Protein AF-A0A7K3GZQ2-F1 (afdb_monomer)

Radius of gyration: 20.1 Å; Cα contacts (8 Å, |Δi|>4): 111; chains: 1; bounding box: 37×35×54 Å

Structu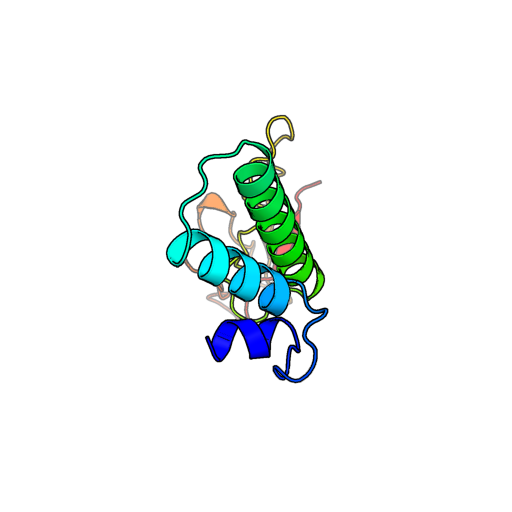re (mmCIF, N/CA/C/O backbone):
data_AF-A0A7K3GZQ2-F1
#
_entry.id   AF-A0A7K3GZQ2-F1
#
loop_
_atom_site.group_PDB
_atom_site.id
_atom_site.type_symbol
_atom_site.label_atom_id
_atom_site.label_alt_id
_atom_site.label_comp_id
_atom_site.label_asym_id
_atom_site.label_entity_id
_atom_site.label_seq_id
_atom_site.pdbx_PDB_ins_code
_atom_site.Cartn_x
_atom_site.Cartn_y
_atom_site.Cartn_z
_atom_site.occupancy
_atom_site.B_iso_or_equiv
_atom_site.auth_seq_id
_atom_site.auth_comp_id
_atom_site.auth_asy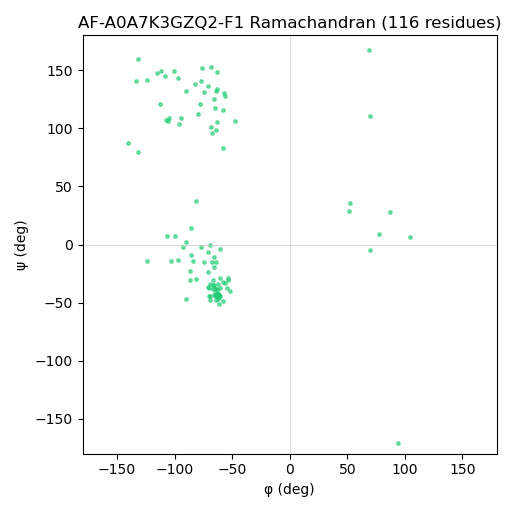m_id
_atom_site.auth_atom_id
_atom_site.pdbx_PDB_model_num
ATOM 1 N N . MET A 1 1 ? 4.850 -12.163 -5.981 1.00 55.75 1 MET A N 1
ATOM 2 C CA . MET A 1 1 ? 3.975 -11.923 -7.152 1.00 55.75 1 MET A CA 1
ATOM 3 C C . MET A 1 1 ? 2.493 -11.951 -6.809 1.00 55.75 1 MET A C 1
ATOM 5 O O . MET A 1 1 ? 1.852 -10.934 -7.008 1.00 55.75 1 MET A O 1
ATOM 9 N N . ALA A 1 2 ? 1.951 -13.044 -6.252 1.00 58.69 2 ALA A N 1
ATOM 10 C CA . ALA A 1 2 ? 0.513 -13.149 -5.946 1.00 58.69 2 ALA A CA 1
ATOM 11 C C . ALA A 1 2 ? -0.028 -12.030 -5.027 1.00 58.69 2 ALA A C 1
ATOM 13 O O . ALA A 1 2 ? -1.155 -11.581 -5.189 1.00 58.69 2 ALA A O 1
ATOM 14 N N . TYR A 1 3 ? 0.806 -11.544 -4.105 1.00 59.59 3 TYR A N 1
ATOM 15 C CA . TYR A 1 3 ? 0.440 -10.512 -3.136 1.00 59.59 3 TYR A CA 1
ATOM 16 C C . TYR A 1 3 ? 0.214 -9.115 -3.753 1.00 59.59 3 TYR A C 1
ATOM 18 O O . TYR A 1 3 ? -0.813 -8.499 -3.496 1.00 59.59 3 TYR A O 1
ATOM 26 N N . TYR A 1 4 ? 1.123 -8.634 -4.612 1.00 61.66 4 TYR A N 1
ATOM 27 C CA . TYR A 1 4 ? 0.979 -7.319 -5.263 1.00 61.66 4 TYR A CA 1
ATOM 28 C C . TYR A 1 4 ? -0.198 -7.274 -6.239 1.00 61.66 4 TYR A C 1
ATOM 30 O O . TYR A 1 4 ? -0.880 -6.261 -6.332 1.00 61.66 4 TYR A O 1
ATOM 38 N N . ARG A 1 5 ? -0.463 -8.394 -6.917 1.00 69.00 5 ARG A N 1
ATOM 39 C CA . ARG A 1 5 ? -1.629 -8.561 -7.787 1.00 69.00 5 ARG A CA 1
ATOM 40 C C . ARG A 1 5 ? -2.944 -8.423 -7.022 1.00 69.00 5 ARG A C 1
ATOM 42 O O . ARG A 1 5 ? -3.772 -7.590 -7.367 1.00 69.00 5 ARG A O 1
ATOM 49 N N . ALA A 1 6 ? -3.085 -9.153 -5.915 1.00 64.38 6 ALA A N 1
ATOM 50 C CA . ALA A 1 6 ? -4.266 -9.065 -5.058 1.00 64.38 6 ALA A CA 1
ATOM 51 C C . ALA A 1 6 ? -4.482 -7.657 -4.471 1.00 64.38 6 ALA A C 1
ATOM 53 O O . ALA A 1 6 ? -5.620 -7.211 -4.371 1.00 64.38 6 ALA A O 1
ATOM 54 N N . LEU A 1 7 ? -3.401 -6.953 -4.115 1.00 65.38 7 LEU A N 1
ATOM 55 C CA . LEU A 1 7 ? -3.463 -5.592 -3.571 1.00 65.38 7 LEU A CA 1
ATOM 56 C C . LEU A 1 7 ? -3.899 -4.549 -4.612 1.00 65.38 7 LEU A C 1
ATOM 58 O O . LEU A 1 7 ? -4.571 -3.585 -4.271 1.00 65.38 7 LEU A O 1
ATOM 62 N N . LEU A 1 8 ? -3.515 -4.738 -5.873 1.00 68.81 8 LEU A N 1
ATOM 63 C CA . LEU A 1 8 ? -3.852 -3.830 -6.970 1.00 68.81 8 LEU A CA 1
ATOM 64 C C . LEU A 1 8 ? -5.166 -4.191 -7.675 1.00 68.81 8 LEU A C 1
ATOM 66 O O . LEU A 1 8 ? -5.524 -3.527 -8.645 1.00 68.81 8 LEU A O 1
ATOM 70 N N . VAL A 1 9 ? -5.871 -5.231 -7.211 1.00 69.06 9 VAL A N 1
ATOM 71 C CA . VAL A 1 9 ? -7.014 -5.836 -7.924 1.00 69.06 9 VAL A CA 1
ATOM 72 C C . VAL A 1 9 ? -6.621 -6.190 -9.369 1.00 69.06 9 VAL A C 1
ATOM 74 O O . VAL A 1 9 ? -7.396 -6.068 -10.309 1.00 69.06 9 VAL A O 1
ATOM 77 N N . ASP A 1 10 ? -5.372 -6.616 -9.542 1.00 72.75 10 ASP A N 1
ATOM 78 C CA . ASP A 1 10 ? -4.825 -7.095 -10.802 1.00 72.75 10 ASP A CA 1
ATOM 79 C C . ASP A 1 10 ? -4.926 -8.622 -10.793 1.00 72.75 10 ASP A C 1
ATOM 81 O O . ASP A 1 10 ? -4.173 -9.316 -10.105 1.00 72.75 10 ASP A O 1
ATOM 85 N N . ASP A 1 11 ? -5.893 -9.160 -11.529 1.00 73.06 11 ASP A N 1
ATOM 86 C CA . ASP A 1 11 ? -6.095 -10.603 -11.674 1.00 73.06 11 ASP A CA 1
ATOM 87 C C . ASP A 1 11 ? -5.082 -11.258 -12.636 1.00 73.06 11 ASP A C 1
ATOM 89 O O . ASP A 1 11 ? -5.044 -12.484 -12.771 1.00 73.06 11 ASP A O 1
ATOM 93 N N . GLY A 1 12 ? -4.192 -10.463 -13.238 1.00 71.69 12 GLY A N 1
ATOM 94 C CA . GLY A 1 12 ? -3.177 -10.896 -14.188 1.00 71.69 12 GLY A CA 1
ATOM 95 C C . GLY A 1 12 ? -3.708 -11.159 -15.594 1.00 71.69 12 GLY A C 1
ATOM 96 O O . GLY A 1 12 ? -2.959 -11.718 -16.394 1.00 71.69 12 GLY A O 1
ATOM 97 N N . SER A 1 13 ? -4.962 -10.800 -15.885 1.00 76.06 13 SER A N 1
ATOM 98 C CA . SER A 1 13 ? -5.566 -10.919 -17.221 1.00 76.06 13 SER A CA 1
ATOM 99 C C . SER A 1 13 ? -5.298 -9.703 -18.101 1.00 76.06 13 SER A C 1
ATOM 101 O O . SER A 1 13 ? -5.425 -9.792 -19.321 1.00 76.06 13 SER A O 1
ATOM 103 N N . ASP A 1 14 ? -5.014 -8.558 -17.478 1.00 78.75 14 ASP A N 1
ATOM 104 C CA . ASP A 1 14 ? -4.916 -7.266 -18.145 1.00 78.75 14 ASP A CA 1
ATOM 105 C C . ASP A 1 14 ? -3.455 -6.801 -18.230 1.00 78.75 14 ASP A C 1
ATOM 107 O O . ASP A 1 14 ? -2.851 -6.354 -17.257 1.00 78.75 14 ASP A O 1
ATOM 111 N N . ASP A 1 15 ? -2.882 -6.861 -19.432 1.00 79.50 15 ASP A N 1
ATOM 112 C CA . ASP A 1 15 ? -1.511 -6.406 -19.694 1.00 79.50 15 ASP A CA 1
ATOM 113 C C . ASP A 1 15 ? -1.363 -4.873 -19.642 1.00 79.50 15 ASP A C 1
ATOM 115 O O . ASP A 1 15 ? -0.257 -4.331 -19.736 1.00 79.50 15 ASP A O 1
ATOM 119 N N . SER A 1 16 ? -2.473 -4.142 -19.510 1.00 78.56 16 SER A N 1
ATOM 120 C CA . SER A 1 16 ? -2.475 -2.689 -19.388 1.00 78.56 16 SER A CA 1
ATOM 121 C C . SER A 1 16 ? -2.285 -2.199 -17.952 1.00 78.56 16 SER A C 1
ATOM 123 O O . SER A 1 16 ? -2.038 -1.000 -17.764 1.00 78.56 16 SER A O 1
ATOM 125 N N . THR A 1 17 ? -2.322 -3.093 -16.952 1.00 79.00 17 THR A N 1
ATOM 126 C CA . THR A 1 17 ? -2.092 -2.695 -15.561 1.00 79.00 17 THR A CA 1
ATOM 127 C C . THR A 1 17 ? -0.668 -2.157 -15.368 1.00 79.00 17 THR A C 1
ATOM 129 O O . THR A 1 17 ? 0.285 -2.604 -16.021 1.00 79.00 17 THR A O 1
ATOM 132 N N . PRO A 1 18 ? -0.472 -1.200 -14.441 1.00 78.00 18 PRO A N 1
ATOM 133 C CA . PRO A 1 18 ? 0.857 -0.683 -14.123 1.00 78.00 18 PRO A CA 1
ATOM 134 C C . PRO A 1 18 ? 1.854 -1.784 -13.728 1.00 78.00 18 PRO A C 1
ATOM 136 O O . PRO A 1 18 ? 3.019 -1.731 -14.119 1.00 78.00 18 PRO A O 1
ATOM 139 N N . LEU A 1 19 ? 1.393 -2.811 -13.000 1.00 80.12 19 LEU A N 1
ATOM 140 C CA . LEU A 1 19 ? 2.231 -3.930 -12.567 1.00 80.12 19 LEU A CA 1
ATOM 141 C C . LEU A 1 19 ? 2.638 -4.830 -13.742 1.00 80.12 19 LEU A C 1
ATOM 143 O O . LEU A 1 19 ? 3.812 -5.189 -13.841 1.00 80.12 19 LEU A O 1
ATOM 147 N N . ALA A 1 20 ? 1.711 -5.162 -14.648 1.00 82.06 20 ALA A N 1
ATOM 148 C CA . ALA A 1 20 ? 2.012 -5.959 -15.836 1.00 82.06 20 ALA A CA 1
ATOM 149 C C . ALA A 1 20 ? 3.026 -5.253 -16.750 1.00 82.06 20 ALA A C 1
ATOM 151 O O . ALA A 1 20 ? 4.014 -5.859 -17.175 1.00 82.06 20 ALA A O 1
ATOM 152 N N . ARG A 1 21 ? 2.854 -3.943 -16.965 1.00 82.06 21 ARG A N 1
ATOM 153 C CA . ARG A 1 21 ? 3.793 -3.127 -17.750 1.00 82.06 21 ARG A CA 1
ATOM 154 C C . ARG A 1 21 ? 5.177 -3.040 -17.114 1.00 82.06 21 ARG A C 1
ATOM 156 O O . ARG A 1 21 ? 6.171 -3.198 -17.820 1.00 82.06 21 ARG A O 1
ATOM 163 N N . LEU A 1 22 ? 5.255 -2.842 -15.796 1.00 83.31 22 LEU A N 1
ATOM 164 C CA . LEU A 1 22 ? 6.528 -2.835 -15.069 1.00 83.31 22 LEU A CA 1
ATOM 165 C C . LEU A 1 22 ? 7.254 -4.182 -15.198 1.00 83.31 22 LEU A C 1
ATOM 167 O O . LEU A 1 22 ? 8.454 -4.215 -15.459 1.00 83.31 22 LEU A O 1
ATOM 171 N N . MET A 1 23 ? 6.530 -5.294 -15.053 1.00 84.44 23 MET A N 1
ATOM 172 C CA . MET A 1 23 ? 7.100 -6.634 -15.209 1.00 84.44 23 MET A CA 1
ATOM 173 C C . MET A 1 23 ? 7.640 -6.874 -16.621 1.00 84.44 23 MET A C 1
ATOM 175 O O . MET A 1 23 ? 8.734 -7.418 -16.767 1.00 84.44 23 MET A O 1
ATOM 179 N N . ALA A 1 24 ? 6.892 -6.466 -17.647 1.00 83.00 24 ALA A N 1
ATOM 180 C CA . ALA A 1 24 ? 7.314 -6.595 -19.037 1.00 83.00 24 ALA A CA 1
ATOM 181 C C . ALA A 1 24 ? 8.569 -5.755 -19.329 1.00 83.00 24 ALA A C 1
ATOM 183 O O . ALA A 1 24 ? 9.522 -6.265 -19.918 1.00 83.00 24 ALA A O 1
ATOM 184 N N . ALA A 1 25 ? 8.607 -4.506 -18.854 1.00 80.50 25 ALA A N 1
ATOM 185 C CA . ALA A 1 25 ? 9.764 -3.624 -19.003 1.00 80.50 25 ALA A CA 1
ATOM 186 C C . ALA A 1 25 ? 11.009 -4.171 -18.281 1.00 80.50 25 ALA A C 1
ATOM 188 O O . ALA A 1 25 ? 12.095 -4.195 -18.855 1.00 80.50 25 ALA A O 1
ATOM 189 N N . ALA A 1 26 ? 10.853 -4.687 -17.057 1.00 80.31 26 ALA A N 1
ATOM 190 C CA . ALA A 1 26 ? 11.951 -5.299 -16.312 1.00 80.31 26 ALA A CA 1
ATOM 191 C C . ALA A 1 26 ? 12.476 -6.573 -16.996 1.00 80.31 26 ALA A C 1
ATOM 193 O O . ALA A 1 26 ? 13.684 -6.770 -17.098 1.00 80.31 26 ALA A O 1
ATOM 194 N N . ALA A 1 27 ? 11.588 -7.429 -17.511 1.00 82.81 27 ALA A N 1
ATOM 195 C CA . ALA A 1 27 ? 11.988 -8.629 -18.246 1.00 82.81 27 ALA A CA 1
ATOM 196 C C . ALA A 1 27 ? 12.738 -8.291 -19.547 1.00 82.81 27 ALA A C 1
ATOM 198 O O . ALA A 1 27 ? 13.716 -8.964 -19.887 1.00 82.81 27 ALA A O 1
ATOM 199 N N . ALA A 1 28 ? 12.313 -7.235 -20.248 1.00 82.06 28 ALA A N 1
ATOM 200 C CA . ALA A 1 28 ? 12.996 -6.730 -21.434 1.00 82.06 28 ALA A CA 1
ATOM 201 C C . ALA A 1 28 ? 14.402 -6.206 -21.097 1.00 82.06 28 ALA A C 1
ATOM 203 O O . ALA A 1 28 ? 15.364 -6.630 -21.732 1.00 82.06 28 ALA A O 1
ATOM 204 N N . ALA A 1 29 ? 14.536 -5.392 -20.045 1.00 77.88 29 ALA A N 1
ATOM 205 C CA . ALA A 1 29 ? 15.822 -4.855 -19.592 1.00 77.88 29 ALA A CA 1
ATOM 206 C C . ALA A 1 29 ? 16.810 -5.949 -19.141 1.00 77.88 29 ALA A C 1
ATOM 208 O O . ALA A 1 29 ? 18.011 -5.834 -19.358 1.00 77.88 29 ALA A O 1
ATOM 209 N N . VAL A 1 30 ? 16.321 -7.045 -18.548 1.00 79.19 30 VAL A N 1
ATOM 210 C CA . VAL A 1 30 ? 17.160 -8.202 -18.175 1.00 79.19 30 VAL A CA 1
ATOM 211 C C . VAL A 1 30 ? 17.622 -8.989 -19.407 1.00 79.19 30 VAL A C 1
ATOM 213 O O . VAL A 1 30 ? 18.735 -9.511 -19.429 1.00 79.19 30 VAL A O 1
ATOM 216 N N . SER A 1 31 ? 16.766 -9.099 -20.425 1.00 74.88 31 SER A N 1
ATOM 217 C CA . SER A 1 31 ? 17.036 -9.898 -21.630 1.00 74.88 31 SER A CA 1
ATOM 218 C C . SER A 1 31 ? 17.921 -9.165 -22.641 1.00 74.88 31 SER A C 1
ATOM 220 O O . SER A 1 31 ? 18.674 -9.800 -23.378 1.00 74.88 31 SER A O 1
ATOM 222 N N . ALA A 1 32 ? 17.832 -7.839 -22.671 1.00 71.56 32 ALA A N 1
ATOM 223 C CA . ALA A 1 32 ? 18.651 -6.955 -23.481 1.00 71.56 32 ALA A CA 1
ATOM 224 C C . ALA A 1 32 ? 18.982 -5.715 -22.634 1.00 71.56 32 ALA A C 1
ATOM 226 O O . ALA A 1 32 ? 18.221 -4.747 -22.663 1.00 71.56 32 ALA A O 1
ATOM 227 N N . PRO A 1 33 ? 20.069 -5.756 -21.841 1.00 64.44 33 PRO A N 1
ATOM 228 C CA . PRO A 1 33 ? 20.480 -4.621 -21.028 1.00 64.44 33 PRO A CA 1
ATOM 229 C C . PRO A 1 33 ? 20.940 -3.493 -21.949 1.00 64.44 33 PRO A C 1
ATOM 231 O O . PRO A 1 33 ? 22.067 -3.481 -22.442 1.00 64.44 33 PRO A O 1
ATOM 234 N N . ASP A 1 34 ? 20.021 -2.578 -22.218 1.00 63.72 34 ASP A N 1
ATOM 235 C CA . ASP A 1 34 ? 20.262 -1.332 -22.924 1.00 63.72 34 ASP A CA 1
ATOM 236 C C . ASP A 1 34 ? 20.259 -0.215 -21.873 1.00 63.72 34 ASP A C 1
ATOM 238 O O . ASP A 1 34 ? 19.225 0.099 -21.283 1.00 63.72 34 ASP A O 1
ATOM 242 N N . GLU A 1 35 ? 21.434 0.352 -21.589 1.00 64.44 35 GLU A N 1
ATOM 243 C CA . GLU A 1 35 ? 21.614 1.457 -20.630 1.00 64.44 35 GLU A CA 1
ATOM 244 C C . GLU A 1 35 ? 21.267 2.818 -21.258 1.00 64.44 35 GLU A C 1
ATOM 246 O O . GLU A 1 35 ? 21.927 3.836 -21.042 1.00 64.44 35 GLU A O 1
ATOM 251 N N . SER A 1 36 ? 20.236 2.838 -22.096 1.00 66.94 36 SER A N 1
ATOM 252 C CA . SER A 1 36 ? 19.652 4.063 -22.619 1.00 66.94 36 SER A CA 1
ATOM 253 C C . SER A 1 36 ? 18.889 4.793 -21.514 1.00 66.94 36 SER A C 1
ATOM 255 O O . SER A 1 36 ? 18.093 4.204 -20.780 1.00 66.94 36 SER A O 1
ATOM 257 N N . ALA A 1 37 ? 19.077 6.114 -21.450 1.00 67.19 37 ALA A N 1
ATOM 258 C CA . ALA A 1 37 ? 18.340 6.988 -20.536 1.00 67.19 37 ALA A CA 1
ATOM 259 C C . ALA A 1 37 ? 16.811 6.825 -20.672 1.00 67.19 37 ALA A C 1
ATOM 261 O O . ALA A 1 37 ? 16.088 6.938 -19.685 1.00 67.19 37 ALA A O 1
ATOM 262 N N . ASP A 1 38 ? 16.321 6.483 -21.869 1.00 75.19 38 ASP A N 1
ATOM 263 C CA . ASP A 1 38 ? 14.901 6.224 -22.131 1.00 75.19 38 ASP A CA 1
ATOM 264 C C . ASP A 1 38 ? 14.379 4.980 -21.393 1.00 75.19 38 ASP A C 1
ATOM 266 O O . ASP A 1 38 ? 13.254 4.987 -20.885 1.00 75.19 38 ASP A O 1
ATOM 270 N N . THR A 1 39 ? 15.190 3.923 -21.280 1.00 77.00 39 THR A N 1
ATOM 271 C CA . THR A 1 39 ? 14.824 2.687 -20.569 1.00 77.00 39 THR A CA 1
ATOM 272 C C . THR A 1 39 ? 14.739 2.933 -19.064 1.00 77.00 39 THR A C 1
ATOM 274 O O . THR A 1 39 ? 13.762 2.540 -18.421 1.00 77.00 39 THR A O 1
ATOM 277 N N . GLU A 1 40 ? 15.719 3.646 -18.505 1.00 78.44 40 GLU A N 1
ATOM 278 C CA . GLU A 1 40 ? 15.733 4.029 -17.090 1.00 78.44 40 GLU A CA 1
ATOM 279 C C . GLU A 1 40 ? 14.542 4.934 -16.741 1.00 78.44 40 GLU A C 1
ATOM 281 O O . GLU A 1 40 ? 13.813 4.677 -15.781 1.00 78.44 40 GLU A O 1
ATOM 286 N N . GLN A 1 41 ? 14.279 5.954 -17.562 1.00 80.19 41 GLN A N 1
ATOM 287 C CA . GLN A 1 41 ? 13.175 6.888 -17.348 1.00 80.19 41 GLN A CA 1
ATOM 288 C C . GLN A 1 41 ? 11.805 6.205 -17.480 1.00 80.19 41 GLN A C 1
ATOM 290 O O . GLN A 1 41 ? 10.886 6.502 -16.713 1.00 80.19 41 GLN A O 1
ATOM 295 N N . THR A 1 42 ? 11.684 5.230 -18.386 1.00 79.50 42 THR A N 1
ATOM 296 C CA . THR A 1 42 ? 10.483 4.393 -18.528 1.00 79.50 42 THR A CA 1
ATOM 297 C C . THR A 1 42 ? 10.259 3.515 -17.297 1.00 79.50 42 THR A C 1
ATOM 299 O O . THR A 1 42 ? 9.136 3.431 -16.797 1.00 79.50 42 THR A O 1
ATOM 302 N N . LEU A 1 43 ? 11.312 2.889 -16.762 1.00 79.88 43 LEU A N 1
ATOM 303 C CA . LEU A 1 43 ? 11.221 2.085 -15.540 1.00 79.88 43 LEU A CA 1
ATOM 304 C C . LEU A 1 43 ? 10.830 2.934 -14.327 1.00 79.88 43 LEU A C 1
ATOM 306 O O . LEU A 1 43 ? 9.955 2.527 -13.563 1.00 79.88 43 LEU A O 1
ATOM 310 N N . LEU A 1 44 ? 11.418 4.124 -14.174 1.00 83.12 44 LEU A N 1
ATOM 311 C CA . LEU A 1 44 ? 11.067 5.061 -13.103 1.00 83.12 44 LEU A CA 1
ATOM 312 C C . LEU A 1 44 ? 9.599 5.501 -13.187 1.00 83.12 44 LEU A C 1
ATOM 314 O O . LEU A 1 44 ? 8.895 5.465 -12.179 1.00 83.12 44 LEU A O 1
ATOM 318 N N . ALA A 1 45 ? 9.109 5.840 -14.382 1.00 81.25 45 ALA A N 1
ATOM 319 C CA . ALA A 1 45 ? 7.708 6.214 -14.582 1.00 81.25 45 ALA A CA 1
ATOM 320 C C . ALA A 1 45 ? 6.738 5.059 -14.266 1.00 81.25 45 ALA A C 1
ATOM 322 O O . ALA A 1 45 ? 5.675 5.273 -13.683 1.00 81.25 45 ALA A O 1
ATOM 323 N N . LEU A 1 46 ? 7.102 3.820 -14.616 1.00 80.88 46 LEU A N 1
ATOM 324 C CA . LEU A 1 46 ? 6.293 2.636 -14.308 1.00 80.88 46 LEU A CA 1
ATOM 325 C C . LEU A 1 46 ? 6.291 2.309 -12.810 1.00 80.88 46 LEU A C 1
ATOM 327 O O . LEU A 1 46 ? 5.249 1.932 -12.272 1.00 80.88 46 LEU A O 1
ATOM 331 N N . LEU A 1 47 ? 7.422 2.489 -12.123 1.00 85.19 47 LEU A N 1
ATOM 332 C CA . LEU A 1 47 ? 7.504 2.359 -10.667 1.00 85.19 47 LEU A CA 1
ATOM 333 C C . LEU A 1 47 ? 6.616 3.388 -9.962 1.00 85.19 47 LEU A C 1
ATOM 335 O O . LEU A 1 47 ? 5.885 3.017 -9.045 1.00 85.19 47 LEU A O 1
ATOM 339 N N . ASP A 1 48 ? 6.627 4.643 -10.412 1.00 84.12 48 ASP A N 1
ATOM 340 C CA . ASP A 1 48 ? 5.801 5.713 -9.842 1.00 84.12 48 ASP A CA 1
ATOM 341 C C . ASP A 1 48 ? 4.297 5.477 -10.078 1.00 84.12 48 ASP A C 1
ATOM 343 O O . ASP A 1 48 ? 3.468 5.652 -9.180 1.00 84.12 48 ASP A O 1
ATOM 347 N N . ALA A 1 49 ? 3.932 4.961 -11.256 1.00 78.12 49 ALA A N 1
ATOM 348 C CA . ALA A 1 49 ? 2.559 4.562 -11.557 1.00 78.12 49 ALA A CA 1
ATOM 349 C C . ALA A 1 49 ? 2.076 3.408 -10.659 1.00 78.12 49 ALA A C 1
ATOM 351 O O . ALA A 1 49 ? 0.955 3.452 -10.146 1.00 78.12 49 ALA A O 1
ATOM 352 N N . VAL A 1 50 ? 2.916 2.390 -10.428 1.00 79.88 50 VAL A N 1
ATOM 353 C CA . VAL A 1 50 ? 2.604 1.303 -9.485 1.00 79.88 50 VAL A CA 1
ATOM 354 C C . VAL A 1 50 ? 2.488 1.850 -8.063 1.00 79.88 50 VAL A C 1
ATOM 356 O O . VAL A 1 50 ? 1.531 1.525 -7.365 1.00 79.88 50 VAL A O 1
ATOM 359 N N . HIS A 1 51 ? 3.411 2.716 -7.646 1.00 78.25 51 HIS A N 1
ATOM 360 C CA . HIS A 1 51 ? 3.405 3.348 -6.328 1.00 78.25 51 HIS A CA 1
ATOM 361 C C . HIS A 1 51 ? 2.111 4.139 -6.085 1.00 78.25 51 HIS A C 1
ATOM 363 O O . HIS A 1 51 ? 1.432 3.934 -5.078 1.00 78.25 51 HIS A O 1
ATOM 369 N N . THR A 1 52 ? 1.713 4.971 -7.047 1.00 75.94 52 THR A N 1
ATOM 370 C CA . THR A 1 52 ? 0.474 5.760 -7.005 1.00 75.94 52 THR A CA 1
ATOM 371 C C . THR A 1 52 ?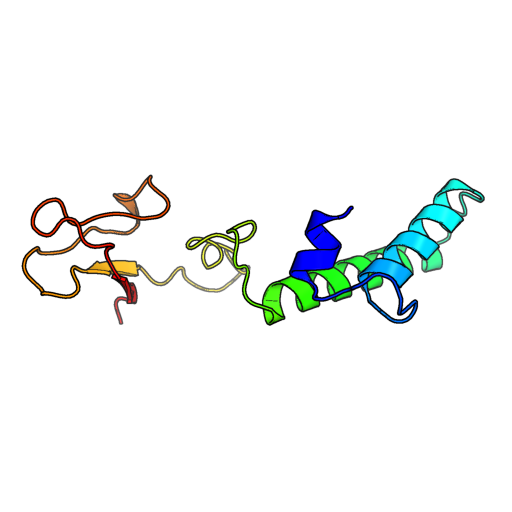 -0.765 4.866 -6.957 1.00 75.94 52 THR A C 1
ATOM 373 O O . THR A 1 52 ? -1.686 5.123 -6.181 1.00 75.94 52 THR A O 1
ATOM 376 N N . ALA A 1 53 ? -0.786 3.779 -7.736 1.00 73.81 53 ALA A N 1
ATOM 377 C CA . ALA A 1 53 ? -1.895 2.830 -7.726 1.00 73.81 53 ALA A CA 1
ATOM 378 C C . ALA A 1 53 ? -2.049 2.155 -6.352 1.00 73.81 53 ALA A C 1
ATOM 380 O O . ALA A 1 53 ? -3.162 2.104 -5.824 1.00 73.81 53 ALA A O 1
ATOM 381 N N . VAL A 1 54 ? -0.941 1.729 -5.730 1.00 71.75 54 VAL A N 1
ATOM 382 C CA . VAL A 1 54 ? -0.954 1.167 -4.369 1.00 71.75 54 VAL A CA 1
ATOM 383 C C . VAL A 1 54 ? -1.444 2.198 -3.348 1.00 71.75 54 VAL A C 1
ATOM 385 O O . VAL A 1 54 ? -2.268 1.858 -2.501 1.00 71.75 54 VAL A O 1
ATOM 388 N N . GLN A 1 55 ? -0.996 3.456 -3.433 1.00 68.44 55 GLN A N 1
ATOM 389 C CA . GLN A 1 55 ? -1.481 4.515 -2.540 1.00 68.44 55 GLN A CA 1
ATOM 390 C C . GLN A 1 55 ? -2.992 4.753 -2.687 1.00 68.44 55 GLN A C 1
ATOM 392 O O . GLN A 1 55 ? -3.699 4.868 -1.687 1.00 68.44 55 GLN A O 1
ATOM 397 N N . SER A 1 56 ? -3.497 4.803 -3.925 1.00 64.88 56 SER A N 1
ATOM 398 C CA . SER A 1 56 ? -4.907 5.102 -4.216 1.00 64.88 56 SER A CA 1
ATOM 399 C C . SER A 1 56 ? -5.884 4.028 -3.727 1.00 64.88 56 SER A C 1
ATOM 401 O O . SER A 1 56 ? -7.015 4.346 -3.365 1.00 64.88 56 SER A O 1
ATOM 403 N N . GLN A 1 57 ? -5.442 2.767 -3.685 1.00 62.53 57 GLN A N 1
ATOM 404 C CA . GLN A 1 57 ? -6.250 1.633 -3.229 1.00 62.53 57 GLN A CA 1
ATOM 405 C C . GLN A 1 57 ? -6.428 1.611 -1.705 1.00 62.53 57 GLN A C 1
ATOM 407 O O . GLN A 1 57 ? -7.328 0.936 -1.211 1.00 62.53 57 GLN A O 1
ATOM 412 N N . GLY A 1 58 ? -5.620 2.373 -0.958 1.00 54.44 58 GLY A N 1
ATOM 413 C CA . GLY A 1 58 ? -5.597 2.301 0.496 1.00 54.44 58 GLY A CA 1
ATOM 414 C C . GLY A 1 58 ? -4.992 0.972 0.936 1.00 54.44 58 GLY A C 1
ATOM 415 O O . GLY A 1 58 ? -5.545 -0.108 0.746 1.00 54.44 58 GLY A O 1
ATOM 416 N N . ASP A 1 59 ? -3.807 1.036 1.518 1.00 57.41 59 ASP A N 1
ATOM 417 C CA . ASP A 1 59 ? -3.067 -0.159 1.879 1.00 57.41 59 ASP A CA 1
ATOM 418 C C . ASP A 1 59 ? -3.749 -0.935 3.022 1.00 57.41 59 ASP A C 1
ATOM 420 O O . ASP A 1 59 ? -3.629 -0.602 4.202 1.00 57.41 59 ASP A O 1
ATOM 424 N N . ALA A 1 60 ? -4.450 -2.009 2.657 1.00 49.91 60 ALA A N 1
ATOM 425 C CA . ALA A 1 60 ? -5.138 -2.902 3.584 1.00 49.91 60 ALA A CA 1
ATOM 426 C C . ALA A 1 60 ? -4.192 -3.694 4.520 1.00 49.91 60 ALA A C 1
ATOM 428 O O . ALA A 1 60 ? -4.668 -4.342 5.457 1.00 49.91 60 ALA A O 1
ATOM 429 N N . GLN A 1 61 ? -2.873 -3.686 4.283 1.00 49.84 61 GLN A N 1
ATOM 430 C CA . GLN A 1 61 ? -1.880 -4.529 4.970 1.00 49.84 61 GLN A CA 1
ATOM 431 C C . GLN A 1 61 ? -0.739 -3.753 5.655 1.00 49.84 61 GLN A C 1
ATOM 433 O O . GLN A 1 61 ? -0.058 -4.318 6.509 1.00 49.84 61 GLN A O 1
ATOM 438 N N . GLY A 1 62 ? -0.551 -2.467 5.371 1.00 50.00 62 GLY A N 1
ATOM 439 C CA . GLY A 1 62 ? 0.362 -1.592 6.103 1.00 50.00 62 GLY A CA 1
ATOM 440 C C . GLY A 1 62 ? 1.832 -1.571 5.641 1.00 50.00 62 GLY A C 1
ATOM 441 O O . GLY A 1 62 ? 2.695 -1.259 6.455 1.00 50.00 62 GLY A O 1
ATOM 442 N N . ILE A 1 63 ? 2.129 -1.842 4.367 1.00 52.88 63 ILE A N 1
ATOM 443 C CA . ILE A 1 63 ? 3.385 -1.452 3.686 1.00 52.88 63 ILE A CA 1
ATOM 444 C C . ILE A 1 63 ? 3.681 0.050 3.860 1.00 52.88 63 ILE A C 1
ATOM 446 O O . ILE A 1 63 ? 4.819 0.440 4.102 1.00 52.88 63 ILE A O 1
ATOM 450 N N . TYR A 1 64 ? 2.646 0.879 3.774 1.00 51.69 64 TYR A N 1
ATOM 451 C CA . TYR A 1 64 ? 2.647 2.288 4.163 1.00 51.69 64 TYR A CA 1
ATOM 452 C C . TYR A 1 64 ? 2.318 2.436 5.654 1.00 51.69 64 TYR A C 1
ATOM 454 O O . TYR A 1 64 ? 2.838 3.308 6.343 1.00 51.69 64 TYR A O 1
ATOM 462 N N . GLY A 1 65 ? 1.521 1.515 6.189 1.00 42.47 65 GLY A N 1
ATOM 463 C CA . GLY A 1 65 ? 1.213 1.423 7.610 1.00 42.47 65 GLY A CA 1
ATOM 464 C C . GLY A 1 65 ? 0.356 2.592 8.107 1.00 42.47 65 GLY A C 1
ATOM 465 O O . GLY A 1 65 ? 0.249 3.631 7.455 1.00 42.47 65 GLY A O 1
ATOM 466 N N . PRO A 1 66 ? -0.211 2.492 9.318 1.00 48.88 66 PRO A N 1
ATOM 467 C CA . PRO A 1 66 ? -0.873 3.624 9.982 1.00 48.88 66 PRO A CA 1
ATOM 468 C C . PRO A 1 66 ? 0.076 4.818 10.230 1.00 48.88 66 PRO A C 1
ATOM 470 O O . PRO A 1 66 ? -0.352 5.879 10.678 1.00 48.88 66 PRO A O 1
ATOM 473 N N . PHE A 1 67 ? 1.361 4.650 9.905 1.00 45.44 67 PHE A N 1
ATOM 474 C CA . PHE A 1 67 ? 2.429 5.628 10.011 1.00 45.44 67 PHE A CA 1
ATOM 475 C C . PHE A 1 67 ? 2.894 6.194 8.659 1.00 45.44 67 PHE A C 1
A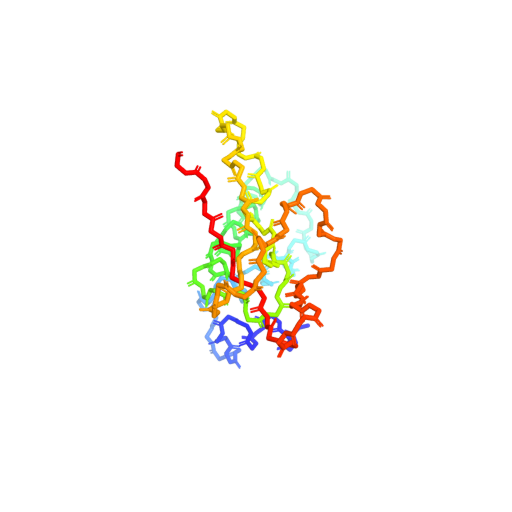TOM 477 O O . PHE A 1 67 ? 3.869 6.928 8.652 1.00 45.44 67 PHE A O 1
ATOM 484 N N . ALA A 1 68 ? 2.251 5.922 7.517 1.00 47.28 68 ALA A N 1
ATOM 485 C CA . ALA A 1 68 ? 2.713 6.459 6.221 1.00 47.28 68 ALA A CA 1
ATOM 486 C C . ALA A 1 68 ? 2.580 7.972 6.069 1.00 47.28 68 ALA A C 1
ATOM 488 O O . ALA A 1 68 ? 3.218 8.572 5.208 1.00 47.28 68 ALA A O 1
ATOM 489 N N . HIS A 1 69 ? 1.812 8.616 6.943 1.00 48.34 69 HIS A N 1
ATOM 490 C CA . HIS A 1 69 ? 1.874 10.066 7.094 1.00 48.34 69 HIS A CA 1
ATOM 491 C C . HIS A 1 69 ? 3.197 10.545 7.732 1.00 48.34 69 HIS A C 1
ATOM 493 O O . HIS A 1 69 ? 3.384 11.745 7.877 1.00 48.34 69 HIS A O 1
ATOM 499 N N . ARG A 1 70 ? 4.119 9.632 8.086 1.00 46.75 70 ARG A N 1
ATOM 500 C CA . ARG A 1 70 ? 5.534 9.898 8.407 1.00 46.75 70 ARG A CA 1
ATOM 501 C C . ARG A 1 70 ? 6.432 9.925 7.170 1.00 46.75 70 ARG A C 1
ATOM 503 O O . ARG A 1 70 ? 7.650 9.860 7.299 1.00 46.75 70 ARG A O 1
ATOM 510 N N . SER A 1 71 ? 5.870 10.002 5.964 1.00 45.78 71 SER A N 1
ATOM 511 C CA . SER A 1 71 ? 6.621 10.616 4.878 1.00 45.78 71 SER A CA 1
ATOM 512 C C . SER A 1 71 ? 6.818 12.072 5.285 1.00 45.78 71 SER A C 1
ATOM 514 O O . SER A 1 71 ? 5.900 12.881 5.179 1.00 45.78 71 SER A O 1
ATOM 516 N N . GLU A 1 72 ? 7.996 12.387 5.823 1.00 46.16 72 GLU A N 1
ATOM 517 C CA . GLU A 1 72 ? 8.520 13.747 5.835 1.00 46.16 72 GLU A CA 1
ATOM 518 C C . GLU A 1 72 ? 8.594 14.192 4.371 1.00 46.16 72 GLU A C 1
ATOM 520 O O . GLU A 1 72 ? 9.608 14.048 3.688 1.00 46.16 72 GLU A O 1
ATOM 525 N N . SER A 1 73 ? 7.468 14.654 3.833 1.00 45.97 73 SER A N 1
ATOM 526 C CA . SER A 1 73 ? 7.447 15.395 2.589 1.00 45.97 73 SER A CA 1
ATOM 527 C C . SER A 1 73 ? 8.343 16.601 2.821 1.00 45.97 73 SER A C 1
ATOM 529 O O . SER A 1 73 ? 8.062 17.415 3.705 1.00 45.97 73 SER A O 1
ATOM 531 N N . VAL A 1 74 ? 9.445 16.672 2.076 1.00 43.72 74 VAL A N 1
ATOM 532 C CA . VAL A 1 74 ? 10.436 17.748 2.153 1.00 43.72 74 VAL A CA 1
ATOM 533 C C . VAL A 1 74 ? 9.704 19.097 2.131 1.00 43.72 74 VAL A C 1
ATOM 535 O O . VAL A 1 74 ? 9.182 19.502 1.096 1.00 43.72 74 VAL A O 1
ATOM 538 N N . GLY A 1 75 ? 9.634 19.769 3.287 1.00 46.41 75 GLY A N 1
ATOM 539 C CA . GLY A 1 75 ? 9.036 21.102 3.436 1.00 46.41 75 GLY A CA 1
ATOM 540 C C . GLY A 1 75 ? 7.647 21.198 4.088 1.00 46.41 75 GLY A C 1
ATOM 541 O O . GLY A 1 75 ? 7.105 22.300 4.116 1.00 46.41 75 GLY A O 1
ATOM 542 N N . MET A 1 76 ? 7.067 20.119 4.625 1.00 45.91 76 MET A N 1
ATOM 543 C CA . MET A 1 76 ? 5.804 20.180 5.383 1.00 45.91 76 MET A CA 1
ATOM 544 C C . MET A 1 76 ? 6.053 19.838 6.858 1.00 45.91 76 MET A C 1
ATOM 546 O O . MET A 1 76 ? 6.563 18.763 7.162 1.00 45.91 76 MET A O 1
ATOM 550 N N . GLU A 1 77 ? 5.727 20.762 7.769 1.00 50.19 77 GLU A N 1
ATOM 551 C CA . GLU A 1 77 ? 5.844 20.540 9.216 1.00 50.19 77 GLU A CA 1
ATOM 552 C C . GLU A 1 77 ? 5.020 19.313 9.631 1.00 50.19 77 GLU A C 1
ATOM 554 O O . GLU A 1 77 ? 3.848 19.165 9.269 1.00 50.19 77 GLU A O 1
ATOM 559 N N . SER A 1 78 ? 5.648 18.409 10.384 1.00 54.56 78 SER A N 1
ATOM 560 C CA . SER A 1 78 ? 4.980 17.243 10.950 1.00 54.56 78 SER A CA 1
ATOM 561 C C . SER A 1 78 ? 3.903 17.707 11.931 1.00 54.56 78 SER A C 1
ATOM 563 O O . SER A 1 78 ? 4.218 18.146 13.035 1.00 54.56 78 SER A O 1
ATOM 565 N N . VAL A 1 79 ? 2.633 17.618 11.535 1.00 58.09 79 VAL A N 1
ATOM 566 C CA . VAL A 1 79 ? 1.506 17.898 12.436 1.00 58.09 79 VAL A CA 1
ATOM 567 C C . VAL A 1 79 ? 1.504 16.845 13.542 1.00 58.09 79 VAL A C 1
ATOM 569 O O . VAL A 1 79 ? 1.346 15.654 13.251 1.00 58.09 79 VAL A O 1
ATOM 572 N N . GLU A 1 80 ? 1.684 17.278 14.791 1.00 64.19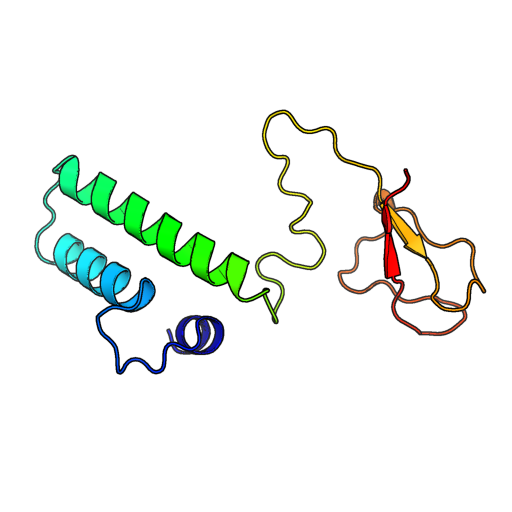 80 GLU A N 1
ATOM 573 C CA . GLU A 1 80 ? 1.637 16.401 15.961 1.00 64.19 80 GLU A CA 1
ATOM 574 C C . GLU A 1 80 ? 0.294 15.657 16.002 1.00 64.19 80 GLU A C 1
ATOM 576 O O . GLU A 1 80 ? -0.782 16.253 15.900 1.00 64.19 80 GLU A O 1
ATOM 581 N N . ALA A 1 81 ? 0.339 14.331 16.131 1.00 70.94 81 ALA A N 1
ATOM 582 C CA . ALA A 1 81 ? -0.863 13.526 16.291 1.00 70.94 81 ALA A CA 1
ATOM 583 C C . ALA A 1 81 ? -0.948 12.907 17.682 1.00 70.94 81 ALA A C 1
ATOM 585 O O . ALA A 1 81 ? 0.052 12.563 18.319 1.00 70.94 81 ALA A O 1
ATOM 586 N N . VAL A 1 82 ? -2.185 12.723 18.132 1.00 81.94 82 VAL A N 1
ATOM 587 C CA . VAL A 1 82 ? -2.524 12.069 19.395 1.00 81.94 82 VAL A CA 1
ATOM 588 C C . VAL A 1 82 ? -3.472 10.913 19.143 1.00 8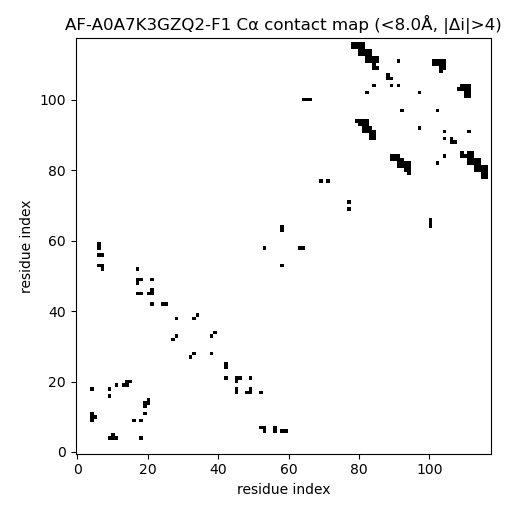1.94 82 VAL A C 1
ATOM 590 O O . VAL A 1 82 ? -4.380 10.981 18.324 1.00 81.94 82 VAL A O 1
ATOM 593 N N . TYR A 1 83 ? -3.273 9.831 19.878 1.00 83.44 83 TYR A N 1
ATOM 594 C CA . TYR A 1 83 ? -4.125 8.655 19.854 1.00 83.44 83 TYR A CA 1
ATOM 595 C C . TYR A 1 83 ? -5.156 8.756 20.973 1.00 83.44 83 TYR A C 1
ATOM 597 O O . TYR A 1 83 ? -4.808 8.614 22.146 1.00 83.44 83 TYR A O 1
ATOM 605 N N . ARG A 1 84 ? -6.429 8.988 20.643 1.00 83.88 84 ARG A N 1
ATOM 606 C CA . ARG A 1 84 ? -7.518 9.115 21.620 1.00 83.88 84 ARG A CA 1
ATOM 607 C C . ARG A 1 84 ? -8.350 7.848 21.734 1.00 83.88 84 ARG A C 1
ATOM 609 O O . ARG A 1 84 ? -8.528 7.084 20.790 1.00 83.88 84 ARG A O 1
ATOM 616 N N . CYS A 1 85 ? -8.882 7.617 22.931 1.00 84.25 85 CYS A N 1
ATOM 617 C CA . CYS A 1 85 ? -9.832 6.533 23.147 1.00 84.25 85 CYS A CA 1
ATOM 618 C C . CYS A 1 85 ? -11.191 6.915 22.543 1.00 84.25 85 CYS A C 1
ATOM 620 O O . CYS A 1 85 ? -11.704 7.979 22.898 1.00 84.25 85 CYS A O 1
ATOM 622 N N . PRO A 1 86 ? -11.826 6.035 21.743 1.00 81.19 86 PRO A N 1
ATOM 623 C CA . PRO A 1 86 ? -13.151 6.286 21.169 1.00 81.19 86 PRO A CA 1
ATOM 624 C C . PRO A 1 86 ? -14.222 6.652 22.205 1.00 81.19 86 PRO A C 1
ATOM 626 O O . PRO A 1 86 ? -15.182 7.353 21.908 1.00 81.19 86 PRO A O 1
ATOM 629 N N . TRP A 1 87 ? -14.072 6.166 23.438 1.00 82.69 87 TRP A N 1
ATOM 630 C CA . TRP A 1 87 ? -15.007 6.420 24.537 1.00 82.69 87 TRP A CA 1
ATOM 631 C C . TRP A 1 87 ? -14.552 7.523 25.493 1.00 82.69 87 TRP A C 1
ATOM 633 O O . TRP A 1 87 ? -15.152 7.685 26.553 1.00 82.69 87 TRP A O 1
ATOM 643 N N . GLN A 1 88 ? -13.467 8.233 25.166 1.00 80.88 88 GLN A N 1
ATOM 644 C CA . GLN A 1 88 ? -12.883 9.307 25.979 1.00 80.88 88 GLN A CA 1
ATOM 645 C C . GLN A 1 88 ? -12.632 8.912 27.449 1.00 80.88 88 GLN A C 1
ATOM 647 O O . GLN A 1 88 ? -12.663 9.738 28.356 1.00 80.88 88 GLN A O 1
ATOM 652 N N . ARG A 1 89 ? -12.380 7.619 27.706 1.00 77.50 89 ARG A N 1
ATOM 653 C CA . ARG A 1 89 ? -12.135 7.082 29.059 1.00 77.50 89 ARG A CA 1
ATOM 654 C C . ARG A 1 89 ? -10.686 7.222 29.526 1.00 77.50 89 ARG A C 1
ATOM 656 O O . ARG A 1 89 ? -10.422 7.053 30.710 1.00 77.50 89 ARG A O 1
ATOM 663 N N . CYS A 1 90 ? -9.758 7.519 28.620 1.00 77.06 90 CYS A N 1
ATOM 664 C CA . CYS A 1 90 ? -8.371 7.849 28.937 1.00 77.06 90 CYS A CA 1
ATOM 665 C C . CYS A 1 90 ? -7.946 9.114 28.184 1.00 77.06 90 CYS A C 1
ATOM 667 O O . CYS A 1 90 ? -8.523 9.431 27.144 1.00 77.06 90 CYS A O 1
ATOM 669 N N . LEU A 1 91 ? -6.894 9.778 28.671 1.00 75.25 91 LEU A N 1
ATOM 670 C CA . LEU A 1 91 ? -6.343 11.005 28.076 1.00 75.25 91 LEU A CA 1
ATOM 671 C C . LEU A 1 91 ? -5.764 10.803 26.664 1.00 75.25 91 LEU A C 1
ATOM 673 O O . LEU A 1 91 ? -5.575 11.774 25.938 1.00 75.25 91 LEU A O 1
ATOM 677 N N . GLY A 1 92 ? -5.544 9.550 26.262 1.00 79.75 92 GLY A N 1
ATOM 678 C CA . GLY A 1 92 ? -4.910 9.193 24.999 1.00 79.75 92 GLY A CA 1
ATOM 679 C C . GLY A 1 92 ? -3.409 8.969 25.162 1.00 79.75 92 GLY A C 1
ATOM 680 O O . GLY A 1 92 ? -2.913 8.880 26.285 1.00 79.75 92 GLY A O 1
ATOM 681 N N . ARG A 1 93 ? -2.698 8.825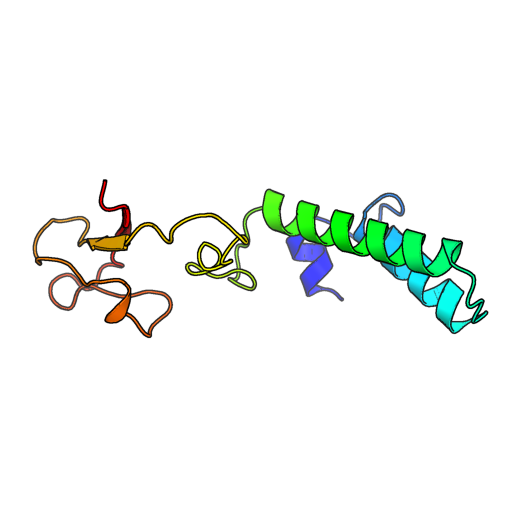 24.044 1.00 80.50 93 ARG A N 1
ATOM 682 C CA . ARG A 1 93 ? -1.234 8.689 23.981 1.00 80.50 93 ARG A CA 1
ATOM 683 C C . ARG A 1 93 ? -0.691 9.610 22.897 1.00 80.50 93 ARG A C 1
ATOM 685 O O . ARG A 1 93 ? -1.315 9.725 21.844 1.00 80.50 93 ARG A O 1
ATOM 692 N N . ALA A 1 94 ? 0.446 10.254 23.139 1.00 81.00 94 ALA A N 1
ATOM 693 C CA . ALA A 1 94 ? 1.122 11.011 22.093 1.00 81.00 94 ALA A CA 1
ATOM 694 C C . ALA A 1 94 ? 1.673 10.057 21.026 1.00 81.00 94 ALA A C 1
ATOM 696 O O . ALA A 1 94 ? 1.978 8.898 21.324 1.00 81.00 94 ALA A O 1
ATOM 697 N N . GLU A 1 95 ? 1.819 10.527 19.785 1.00 77.62 95 GLU A N 1
ATOM 698 C CA . GLU A 1 95 ? 2.428 9.719 18.723 1.00 77.62 95 GLU A CA 1
ATOM 699 C C . GLU A 1 95 ? 3.856 9.260 19.078 1.00 77.62 95 GLU A C 1
ATOM 701 O O . GLU A 1 95 ? 4.236 8.142 18.728 1.00 77.62 95 GLU A O 1
ATOM 706 N N . SER A 1 96 ? 4.610 10.060 19.840 1.00 78.00 96 SER A N 1
ATOM 707 C CA . SER A 1 96 ? 5.941 9.700 20.353 1.00 78.00 96 SER A CA 1
ATOM 708 C C . SER A 1 96 ? 5.940 8.473 21.266 1.00 78.00 96 SER A C 1
ATOM 710 O O . SER A 1 96 ? 6.929 7.746 21.329 1.00 78.00 96 SER A O 1
ATOM 712 N N . ASP A 1 97 ? 4.831 8.226 21.964 1.00 76.75 97 ASP A N 1
ATOM 713 C CA . ASP A 1 97 ? 4.732 7.190 22.995 1.00 76.75 97 ASP A CA 1
ATOM 714 C C . ASP A 1 97 ? 4.217 5.857 22.438 1.00 76.75 97 ASP A C 1
ATOM 716 O O . ASP A 1 97 ? 4.067 4.881 23.183 1.00 76.75 97 ASP A O 1
ATOM 720 N N . VAL A 1 98 ? 3.889 5.815 21.145 1.00 76.50 98 VAL A N 1
ATOM 721 C CA . VAL A 1 98 ? 3.311 4.661 20.460 1.00 76.50 98 VAL A CA 1
ATOM 722 C C . VAL A 1 98 ? 4.372 4.014 19.574 1.00 76.50 98 VAL A C 1
ATOM 724 O O . VAL A 1 98 ? 4.717 4.510 18.505 1.00 76.50 98 VAL A O 1
ATOM 727 N N . THR A 1 99 ? 4.870 2.862 20.019 1.00 73.56 99 THR A N 1
ATOM 728 C CA . THR A 1 99 ? 5.797 2.008 19.255 1.00 73.56 99 THR A CA 1
ATOM 729 C C . THR A 1 99 ? 5.087 0.867 18.527 1.00 73.56 99 THR A C 1
ATOM 731 O O . THR A 1 99 ? 5.668 0.209 17.669 1.00 73.56 99 THR A O 1
ATOM 734 N N . GLU A 1 100 ? 3.826 0.621 18.874 1.00 76.19 100 GLU A N 1
ATOM 735 C CA . GLU A 1 100 ? 2.997 -0.452 18.337 1.00 76.19 100 GLU A CA 1
ATOM 736 C C . GLU A 1 100 ? 2.096 0.057 17.200 1.00 76.19 100 GLU A C 1
ATOM 738 O O . GLU A 1 100 ? 1.570 1.165 17.281 1.00 76.19 100 GLU A O 1
ATOM 743 N N . PRO A 1 101 ? 1.862 -0.744 16.147 1.00 65.12 101 PRO A N 1
ATOM 744 C CA . PRO A 1 101 ? 1.116 -0.291 14.973 1.00 65.12 101 PRO A CA 1
ATOM 745 C C . PRO A 1 101 ? -0.380 -0.098 15.221 1.00 65.12 101 PRO A C 1
ATOM 747 O O . PRO A 1 101 ? -1.025 0.645 14.493 1.00 65.12 101 PRO A O 1
ATOM 750 N N . ARG A 1 102 ? -0.947 -0.765 16.228 1.00 76.44 102 ARG A N 1
ATOM 751 C CA . ARG A 1 102 ? -2.360 -0.632 16.605 1.00 76.44 102 ARG A CA 1
ATOM 752 C C . ARG A 1 102 ? -2.448 -0.420 18.107 1.00 76.44 102 ARG A C 1
ATOM 754 O O . ARG A 1 102 ? -2.669 -1.390 18.839 1.00 76.44 102 ARG A O 1
ATOM 761 N N . PRO A 1 103 ? -2.198 0.809 18.586 1.00 81.56 103 PRO A N 1
ATOM 762 C CA . PRO A 1 103 ? -2.208 1.078 20.010 1.00 81.56 103 PRO A CA 1
ATOM 763 C C . PRO A 1 103 ? -3.600 0.849 20.576 1.00 81.56 103 PRO A C 1
ATOM 765 O O . PRO A 1 103 ? -4.599 1.320 20.033 1.00 81.56 103 PRO A O 1
ATOM 768 N N . ARG A 1 104 ? -3.671 0.117 21.686 1.00 84.62 104 ARG A N 1
ATOM 769 C CA . ARG A 1 104 ? -4.931 -0.172 22.373 1.00 84.62 104 ARG A CA 1
ATOM 770 C C . ARG A 1 104 ? -5.018 0.593 23.679 1.00 84.62 104 ARG A C 1
ATOM 772 O O . ARG A 1 104 ? -4.034 0.786 24.390 1.00 84.62 104 ARG A O 1
ATOM 779 N N . CYS A 1 105 ? -6.228 1.014 24.016 1.00 83.00 105 CYS A N 1
ATOM 780 C CA . CYS A 1 105 ? -6.523 1.582 25.316 1.00 83.00 105 CYS A CA 1
ATOM 781 C C . CYS A 1 105 ? -6.352 0.502 26.391 1.00 83.00 105 CYS A C 1
ATOM 783 O O . CYS A 1 105 ? -7.017 -0.530 26.340 1.00 83.00 105 CYS A O 1
ATOM 785 N N . SER A 1 106 ? -5.531 0.760 27.408 1.00 81.81 106 SER A N 1
ATOM 786 C CA . SER A 1 106 ? -5.372 -0.146 28.556 1.00 81.81 106 SER A CA 1
ATOM 787 C C . SER A 1 106 ? -6.641 -0.280 29.408 1.00 81.81 106 SER A C 1
ATOM 789 O O . SER A 1 106 ? -6.776 -1.243 30.154 1.00 81.81 106 SER A O 1
ATOM 791 N N . VAL A 1 107 ? -7.576 0.672 29.290 1.00 81.25 107 VAL A N 1
ATOM 792 C CA . VAL A 1 107 ? -8.838 0.695 30.044 1.00 81.25 107 VAL A CA 1
ATOM 793 C C . VAL A 1 107 ? -9.955 -0.041 29.305 1.00 81.25 107 VAL A C 1
ATOM 795 O O . VAL A 1 107 ? -10.680 -0.821 29.911 1.00 81.25 107 VAL A O 1
ATOM 798 N N . THR A 1 108 ? -10.127 0.216 28.004 1.00 80.38 108 THR A N 1
ATOM 799 C CA . THR A 1 108 ? -11.259 -0.324 27.226 1.00 80.38 108 THR A CA 1
ATOM 800 C C . THR A 1 108 ? -10.875 -1.497 26.329 1.00 8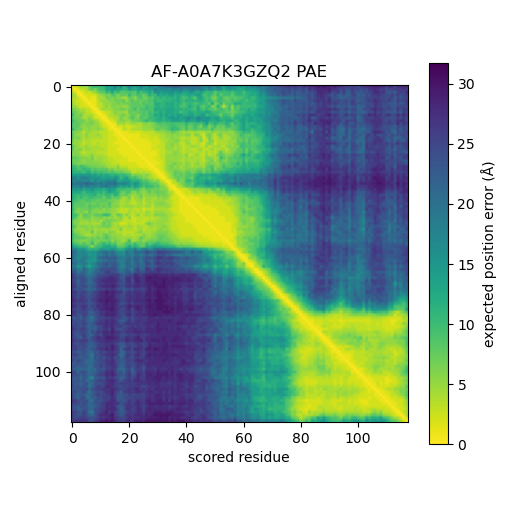0.38 108 THR A C 1
ATOM 802 O O . THR A 1 108 ? -11.755 -2.171 25.807 1.00 80.38 108 THR A O 1
ATOM 805 N N . GLY A 1 109 ? -9.579 -1.730 26.103 1.00 82.19 109 GLY A N 1
ATOM 806 C CA . GLY A 1 109 ? -9.070 -2.725 25.155 1.00 82.19 109 GLY A CA 1
ATOM 807 C C . GLY A 1 109 ? -9.298 -2.373 23.679 1.00 82.19 109 GLY A C 1
ATOM 808 O O . GLY A 1 109 ? -8.824 -3.099 22.806 1.00 82.19 109 GLY A O 1
ATOM 809 N N . LEU A 1 110 ? -10.001 -1.272 23.392 1.00 82.50 110 LEU A N 1
ATOM 810 C CA . LEU A 1 110 ? -10.279 -0.806 22.036 1.00 82.50 110 LEU A CA 1
ATOM 811 C C . LEU A 1 110 ? -9.048 -0.149 21.417 1.00 82.50 110 LEU A C 1
ATOM 813 O O . LEU A 1 110 ? -8.222 0.437 22.119 1.00 82.50 110 LEU A O 1
ATOM 817 N N . GLU A 1 111 ? -8.960 -0.220 20.094 1.00 82.25 111 GLU A N 1
ATOM 818 C CA . GLU A 1 111 ? -7.948 0.493 19.319 1.00 82.25 111 GLU A CA 1
ATOM 819 C C . GLU A 1 111 ? -8.129 2.010 19.483 1.00 82.25 111 GLU A C 1
ATOM 821 O O . GLU A 1 111 ? -9.253 2.522 19.469 1.00 82.25 111 GLU A O 1
ATOM 826 N N . LEU A 1 112 ? -7.024 2.717 19.719 1.00 83.50 112 LEU A N 1
ATOM 827 C CA . LEU A 1 112 ? -7.021 4.170 19.822 1.00 83.50 112 LEU A CA 1
ATOM 828 C C . LEU A 1 112 ? -7.114 4.784 18.423 1.00 83.50 112 LEU A C 1
ATOM 830 O O . LEU A 1 112 ? -6.475 4.317 17.483 1.00 83.50 112 LEU A O 1
ATOM 834 N N . LEU A 1 113 ? -7.880 5.863 18.307 1.00 81.69 113 LEU A N 1
ATOM 835 C CA . LEU A 1 113 ? -8.058 6.605 17.065 1.00 81.69 113 LEU A CA 1
ATOM 836 C C . LEU A 1 113 ? -7.003 7.700 16.974 1.00 81.69 113 LEU A C 1
ATOM 838 O O . LEU A 1 113 ? -6.807 8.447 17.931 1.00 81.69 113 LEU A O 1
ATOM 842 N N . ARG A 1 114 ? -6.330 7.802 15.829 1.00 80.94 114 ARG A N 1
ATOM 843 C CA . ARG A 1 114 ? -5.374 8.879 15.566 1.00 80.94 114 ARG A CA 1
ATOM 844 C C . ARG A 1 114 ? -6.132 10.157 15.211 1.00 80.94 114 ARG A C 1
ATOM 846 O O . ARG A 1 114 ? -6.856 10.193 14.222 1.00 80.94 114 ARG A O 1
ATOM 853 N N . GLU A 1 115 ? -5.919 11.201 15.992 1.00 74.62 115 GLU A N 1
ATOM 854 C CA . GLU A 1 115 ? -6.427 12.551 15.765 1.00 74.62 115 GLU A CA 1
ATOM 855 C C . GLU A 1 115 ? -5.251 13.506 15.529 1.00 74.62 115 GLU A C 1
ATOM 857 O O . GLU A 1 115 ? -4.166 13.319 16.085 1.00 74.62 115 GLU A O 1
ATOM 862 N N . ARG A 1 116 ? -5.456 14.529 14.694 1.00 67.88 116 ARG A N 1
ATOM 863 C CA . ARG A 1 116 ? -4.493 15.627 14.531 1.00 67.88 116 ARG A CA 1
ATOM 864 C C . ARG A 1 116 ? -4.722 16.633 15.657 1.00 67.88 116 ARG A C 1
ATOM 866 O O . ARG A 1 116 ? -5.872 16.898 16.001 1.00 67.88 116 ARG A O 1
ATOM 873 N N . LEU A 1 117 ? -3.647 17.149 16.244 1.00 64.56 117 LEU A N 1
ATOM 874 C CA . LEU A 1 117 ? -3.733 18.363 17.048 1.00 64.56 117 LEU A CA 1
ATOM 875 C C . LEU A 1 117 ? -3.758 19.539 16.067 1.00 64.56 117 LEU A C 1
ATOM 877 O O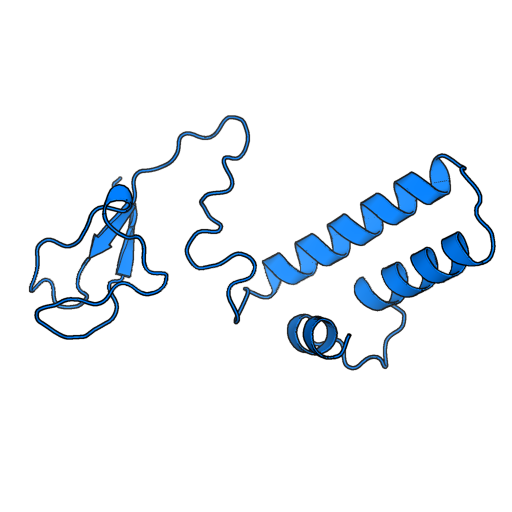 . LEU A 1 117 ? -2.792 19.735 15.332 1.00 64.56 117 LEU A O 1
ATOM 881 N N . ASP A 1 118 ? -4.898 20.226 16.007 1.00 57.94 118 ASP A N 1
ATOM 882 C CA . ASP A 1 118 ? -5.049 21.502 15.297 1.00 57.94 118 ASP A CA 1
ATOM 883 C C . ASP A 1 118 ? -4.342 22.645 16.045 1.00 57.94 118 ASP A C 1
ATOM 885 O O . ASP A 1 118 ? -4.331 22.615 17.303 1.00 57.94 118 ASP A O 1
#

Foldseek 3Di:
DVVLCVLLVNPVPDCPQLVNVLVVLVVVCVVPVDPDPVSVVSNVVSVVSSVVSNVVSPPPPAPCAVCVLPPPPPPDDSFWKFFADPVNPDPTGTPVRDPDRFDADPVPRHTTDIDTDD

Sequence (118 aa):
MAYYRALLVDDGSDDSTPLARLMAAAAAAVSAPDESADTEQTLLALLDAVHTAVQSQGDAQGIYGPFAHRSESVGMESVEAVYRCPWQRCLGRAESDVTEPRPRCSVTGLELLRERLD

Mean predicted aligned error: 15.87 Å

Secondary structure (DSSP, 8-state):
-HHHHHHTT--S--TTSHHHHHHHHHHHHHHS----HHHHHHHHHHHHHHHHHHHHH--SS-SS-TTGGG---TT-----EEEE-TT--S--EEGGG--SSS-B-TTT-PBPEEEE--

Solvent-accessible surface area (backbone atoms only — not comparable to full-atom values): 7345 Å² total; per-residue (Å²): 112,74,64,65,27,64,68,66,74,43,86,78,82,56,71,83,39,47,63,45,44,40,52,53,53,52,54,47,42,73,76,52,76,62,93,44,71,67,54,54,53,51,51,52,54,31,51,50,49,38,51,52,51,48,60,74,64,52,68,90,83,39,93,56,38,96,57,46,85,68,59,75,52,91,89,57,83,81,72,57,41,35,29,35,36,90,80,66,81,52,97,48,44,51,56,90,76,54,90,58,89,73,49,56,35,92,86,77,68,44,65,40,45,82,41,74,62,130

pLDDT: mean 70.9, std 12.41, range [42.47, 85.19]